Protein AF-A0A4P5PEI1-F1 (afdb_monomer)

Mean predicted aligned error: 6.27 Å

Structure (mmCIF, N/CA/C/O backbone):
data_AF-A0A4P5PEI1-F1
#
_entry.id   AF-A0A4P5PEI1-F1
#
loop_
_atom_site.group_PDB
_atom_site.id
_atom_site.type_symbol
_atom_site.label_atom_id
_atom_site.label_alt_id
_atom_site.label_comp_id
_atom_site.label_asym_id
_atom_site.label_entity_id
_atom_site.label_seq_id
_atom_site.pdbx_PDB_ins_code
_atom_site.Cartn_x
_atom_site.Cartn_y
_atom_site.Cartn_z
_atom_site.occupancy
_atom_site.B_iso_or_equiv
_atom_site.auth_seq_id
_atom_site.auth_comp_id
_atom_site.auth_asym_id
_atom_site.auth_atom_id
_atom_site.pdbx_PDB_model_num
ATOM 1 N N . MET A 1 1 ? 4.279 25.763 -0.038 1.00 63.53 1 MET A N 1
ATOM 2 C CA . MET A 1 1 ? 4.168 26.082 -1.478 1.00 63.53 1 MET A CA 1
ATOM 3 C C . MET A 1 1 ? 2.896 26.868 -1.705 1.00 63.53 1 MET A C 1
ATOM 5 O O . MET A 1 1 ? 1.913 26.603 -1.023 1.00 63.53 1 MET A O 1
ATOM 9 N N . LYS A 1 2 ? 2.920 27.862 -2.591 1.00 74.75 2 LYS A N 1
ATOM 10 C CA . LYS A 1 2 ? 1.713 28.569 -3.038 1.00 74.75 2 LYS A CA 1
ATOM 11 C C . LYS A 1 2 ? 1.095 27.789 -4.203 1.00 74.75 2 LYS A C 1
ATOM 13 O O . LYS A 1 2 ? 1.814 27.127 -4.938 1.00 74.75 2 LYS A O 1
ATOM 18 N N . ALA A 1 3 ? -0.217 27.897 -4.408 1.00 66.62 3 ALA A N 1
ATOM 19 C CA . ALA A 1 3 ? -0.917 27.187 -5.490 1.00 66.62 3 ALA A CA 1
ATOM 20 C C . ALA A 1 3 ? -0.358 27.496 -6.899 1.00 66.62 3 ALA A C 1
ATOM 22 O O . ALA A 1 3 ? -0.391 26.647 -7.783 1.00 66.62 3 ALA A O 1
ATOM 23 N N . ALA A 1 4 ? 0.210 28.690 -7.099 1.00 77.44 4 ALA A N 1
ATOM 24 C CA . ALA A 1 4 ? 0.866 29.071 -8.351 1.00 77.44 4 ALA A CA 1
ATOM 25 C C . ALA A 1 4 ? 2.151 28.271 -8.642 1.00 77.44 4 ALA A C 1
ATOM 27 O O . ALA A 1 4 ? 2.531 28.157 -9.801 1.00 77.44 4 ALA A O 1
ATOM 28 N N . ASP A 1 5 ? 2.797 27.708 -7.614 1.00 84.19 5 ASP A N 1
ATOM 29 C CA . ASP A 1 5 ? 4.068 26.984 -7.754 1.00 84.19 5 ASP A CA 1
ATOM 30 C C . ASP A 1 5 ? 3.877 25.581 -8.363 1.00 84.19 5 ASP A C 1
ATOM 32 O O . ASP A 1 5 ? 4.854 24.951 -8.757 1.00 84.19 5 ASP A O 1
ATOM 36 N N . VAL A 1 6 ? 2.636 25.076 -8.416 1.00 83.31 6 VAL A N 1
ATOM 37 C CA . VAL A 1 6 ? 2.321 23.697 -8.836 1.00 83.31 6 VAL A CA 1
ATOM 38 C C . VAL A 1 6 ? 1.437 23.596 -10.068 1.00 83.31 6 VAL A C 1
ATOM 40 O O . VAL A 1 6 ? 1.296 22.506 -10.601 1.00 83.31 6 VAL A 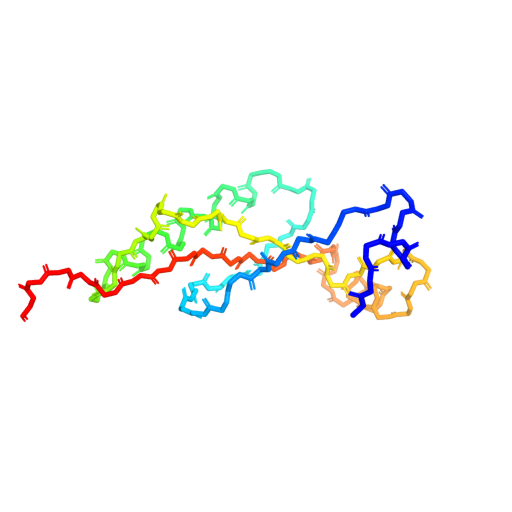O 1
ATOM 43 N N . HIS A 1 7 ? 0.876 24.698 -10.566 1.00 84.50 7 HIS A N 1
ATOM 44 C CA . HIS A 1 7 ? 0.015 24.669 -11.749 1.00 84.50 7 HIS A CA 1
ATOM 45 C C . HIS A 1 7 ? 0.794 24.154 -12.985 1.00 84.50 7 HIS A C 1
ATOM 47 O O . HIS A 1 7 ? 1.900 24.640 -13.231 1.00 84.50 7 HIS A O 1
ATOM 53 N N . PRO A 1 8 ? 0.266 23.192 -13.777 1.00 89.19 8 PRO A N 1
ATOM 54 C CA . PRO A 1 8 ? -1.113 22.684 -13.824 1.00 89.19 8 PRO A CA 1
ATOM 55 C C . PRO A 1 8 ? -1.443 21.497 -12.908 1.00 89.19 8 PRO A C 1
ATOM 57 O O . PRO A 1 8 ? -2.545 20.965 -12.990 1.00 89.19 8 PRO A O 1
ATOM 60 N N . LEU A 1 9 ? -0.511 21.064 -12.067 1.00 87.56 9 LEU A N 1
ATOM 61 C CA . LEU A 1 9 ? -0.660 19.896 -11.208 1.00 87.56 9 LEU A CA 1
ATOM 62 C C . LEU A 1 9 ? -1.426 20.229 -9.922 1.00 87.56 9 LEU A C 1
ATOM 64 O O . LEU A 1 9 ? -1.340 21.334 -9.379 1.00 87.56 9 LEU A O 1
ATOM 68 N N . GLU A 1 10 ? -2.151 19.235 -9.420 1.00 83.94 10 GLU A N 1
ATOM 69 C CA . GLU A 1 10 ? -2.835 19.290 -8.132 1.00 83.94 10 GLU A CA 1
ATOM 70 C C . GLU A 1 10 ? -1.983 18.607 -7.060 1.00 83.94 10 GLU A C 1
ATOM 72 O O . GLU A 1 10 ? -1.436 17.523 -7.270 1.00 83.94 10 GLU A O 1
ATOM 77 N N . LEU A 1 11 ? -1.866 19.248 -5.895 1.00 84.38 11 LEU A N 1
ATOM 78 C CA . LEU A 1 11 ? -1.278 18.618 -4.718 1.00 84.38 11 LEU A CA 1
ATOM 79 C C . LEU A 1 11 ? -2.347 17.767 -4.042 1.00 84.38 11 LEU A C 1
ATOM 81 O O . LEU A 1 11 ? -3.379 18.287 -3.620 1.00 84.38 11 LEU A O 1
ATOM 85 N N . VAL A 1 12 ? -2.075 16.472 -3.923 1.00 83.31 12 VAL A N 1
ATOM 86 C CA . VAL A 1 12 ? -2.922 15.532 -3.192 1.00 83.31 12 VAL A CA 1
ATOM 87 C C . VAL A 1 12 ? -2.205 15.151 -1.908 1.00 83.31 12 VAL A C 1
ATOM 89 O O . VAL A 1 12 ? -1.107 14.594 -1.944 1.00 83.31 12 VAL A O 1
ATOM 92 N N . ASP A 1 13 ? -2.829 15.455 -0.773 1.00 83.19 13 ASP A N 1
ATOM 93 C CA . ASP A 1 13 ? -2.341 15.005 0.522 1.00 83.19 13 ASP A CA 1
ATOM 94 C C . ASP A 1 13 ? -2.755 13.556 0.755 1.00 83.19 13 ASP A C 1
ATOM 96 O O . ASP A 1 13 ? -3.930 13.193 0.664 1.00 83.19 13 ASP A O 1
ATOM 100 N N . PHE A 1 14 ? -1.779 12.732 1.119 1.00 81.06 14 PHE A N 1
ATOM 101 C CA . PHE A 1 14 ? -2.035 11.379 1.574 1.00 81.06 14 PHE A CA 1
ATOM 102 C C . PHE A 1 14 ? -2.024 11.354 3.101 1.00 81.06 14 PHE A C 1
ATOM 104 O O . PHE A 1 14 ? -0.971 11.583 3.708 1.00 81.06 14 PHE A O 1
ATOM 111 N N . PRO A 1 15 ? -3.175 11.113 3.752 1.00 85.69 15 PRO A N 1
ATOM 112 C CA . PRO A 1 15 ? -3.248 11.172 5.199 1.00 85.69 15 PRO A CA 1
ATOM 113 C C . PRO A 1 15 ? -2.365 10.087 5.820 1.00 85.69 15 PRO A C 1
ATOM 115 O O . PRO A 1 15 ? -2.389 8.924 5.415 1.00 85.69 15 PRO A O 1
ATOM 118 N N . GLY A 1 16 ? -1.608 10.454 6.852 1.00 89.00 16 GLY A N 1
ATOM 119 C CA . GLY A 1 16 ? -0.936 9.474 7.702 1.00 89.00 16 GLY A CA 1
ATOM 120 C C . GLY A 1 16 ? -1.935 8.575 8.445 1.00 89.00 16 GLY A C 1
ATOM 121 O O . GLY A 1 16 ? -3.152 8.728 8.338 1.00 89.00 16 GLY A O 1
ATOM 122 N N . GLY A 1 17 ? -1.422 7.627 9.228 1.00 93.06 17 GLY A N 1
ATOM 123 C CA . GLY A 1 17 ? -2.237 6.727 10.045 1.00 93.06 17 GLY A CA 1
ATOM 124 C C . GLY A 1 17 ? -1.826 5.268 9.897 1.00 93.06 17 GLY A C 1
ATOM 125 O O . GLY A 1 17 ? -0.722 4.967 9.445 1.00 93.06 17 GLY A O 1
ATOM 126 N N . LEU A 1 18 ? -2.716 4.363 10.302 1.00 95.50 18 LEU A N 1
ATOM 127 C CA . LEU A 1 18 ? -2.475 2.925 10.233 1.00 95.50 18 LEU A CA 1
ATOM 128 C C . LEU A 1 18 ? -2.932 2.354 8.892 1.00 95.50 18 LEU A C 1
ATOM 130 O O . LEU A 1 18 ? -4.021 2.675 8.404 1.00 95.50 18 LEU A O 1
ATOM 134 N N . TYR A 1 19 ? -2.084 1.490 8.339 1.00 95.31 19 TYR A N 1
ATOM 135 C CA . TYR A 1 19 ? -2.302 0.789 7.083 1.00 95.31 19 TYR A CA 1
ATOM 136 C C . TYR A 1 19 ? -1.829 -0.660 7.210 1.00 95.31 19 TYR A C 1
ATOM 138 O O . TYR A 1 19 ? -0.730 -0.915 7.705 1.00 95.31 19 TYR A O 1
ATOM 146 N N . ALA A 1 20 ? -2.633 -1.602 6.725 1.00 95.56 20 ALA A N 1
ATOM 147 C CA . ALA A 1 20 ? -2.158 -2.930 6.374 1.00 95.56 20 ALA A CA 1
ATOM 148 C C . ALA A 1 20 ? -1.416 -2.832 5.034 1.00 95.56 20 ALA A C 1
ATOM 150 O O . ALA A 1 20 ? -1.947 -2.269 4.074 1.00 95.56 20 ALA A O 1
ATOM 151 N N . MET A 1 21 ? -0.182 -3.336 4.977 1.00 92.81 21 MET A N 1
ATOM 152 C CA . MET A 1 21 ? 0.678 -3.204 3.801 1.00 92.81 21 MET A CA 1
ATOM 153 C C . MET A 1 21 ? 1.049 -4.566 3.230 1.00 92.81 21 MET A C 1
ATOM 155 O O . MET A 1 21 ? 1.399 -5.486 3.970 1.00 92.81 21 MET A O 1
ATOM 159 N N . ALA A 1 22 ? 0.999 -4.672 1.905 1.00 91.56 22 ALA A N 1
ATOM 160 C CA . ALA A 1 22 ? 1.509 -5.820 1.174 1.00 91.56 22 ALA A CA 1
ATOM 161 C C . ALA A 1 22 ? 2.211 -5.381 -0.113 1.00 91.56 22 ALA A C 1
ATOM 163 O O . ALA A 1 22 ? 1.943 -4.307 -0.652 1.00 91.56 22 ALA A O 1
ATOM 164 N N . VAL A 1 23 ? 3.082 -6.246 -0.626 1.00 88.31 23 VAL A N 1
ATOM 165 C CA . VAL A 1 23 ? 3.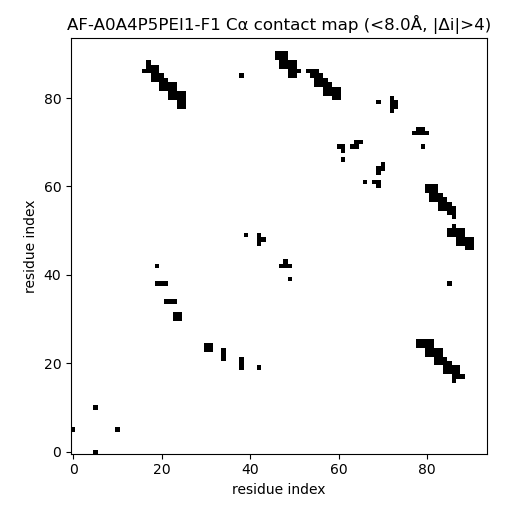710 -6.086 -1.940 1.00 88.31 23 VAL A CA 1
ATOM 166 C C . VAL A 1 23 ? 3.019 -7.030 -2.921 1.00 88.31 23 VAL A C 1
ATOM 168 O O . VAL A 1 23 ? 2.890 -8.223 -2.641 1.00 88.31 23 VAL A O 1
ATOM 171 N N . SER A 1 24 ? 2.562 -6.498 -4.052 1.00 86.38 24 SER A N 1
ATOM 172 C CA . SER A 1 24 ? 2.019 -7.252 -5.183 1.00 86.38 24 SER A CA 1
ATOM 173 C C . SER A 1 24 ? 2.936 -7.158 -6.400 1.00 86.38 24 SER A C 1
ATOM 175 O O . SER A 1 24 ? 3.820 -6.304 -6.472 1.00 86.38 24 SER A O 1
ATOM 177 N N . ILE A 1 25 ? 2.694 -8.036 -7.365 1.00 87.62 25 ILE A N 1
ATOM 178 C CA . ILE A 1 25 ? 3.231 -7.916 -8.719 1.00 87.62 25 ILE A CA 1
ATOM 179 C C . ILE A 1 25 ? 2.440 -6.803 -9.428 1.00 87.62 25 ILE A C 1
ATOM 181 O O . ILE A 1 25 ? 1.220 -6.733 -9.267 1.00 87.62 25 ILE A O 1
ATOM 185 N N . ASP A 1 26 ? 3.122 -5.883 -10.110 1.00 81.00 26 ASP A N 1
ATOM 186 C CA . ASP A 1 26 ? 2.481 -4.870 -10.959 1.00 81.00 26 ASP A CA 1
ATOM 187 C C . ASP A 1 26 ? 1.983 -5.494 -12.275 1.00 81.00 26 ASP A C 1
ATOM 189 O O . ASP A 1 26 ? 2.559 -6.474 -12.741 1.00 81.00 26 ASP A O 1
ATOM 193 N N . GLU A 1 27 ? 0.918 -4.932 -12.853 1.00 72.88 27 GLU A N 1
ATOM 194 C CA . GLU A 1 27 ? 0.244 -5.394 -14.087 1.00 72.88 27 GLU A CA 1
ATOM 195 C C . GLU A 1 27 ? -0.393 -6.806 -14.036 1.00 72.88 27 GLU A C 1
ATOM 197 O O . GLU A 1 27 ? -0.837 -7.323 -15.061 1.00 72.88 27 GLU A O 1
ATOM 202 N N . ASP A 1 28 ? -0.501 -7.426 -12.855 1.00 79.81 28 ASP A N 1
ATOM 203 C CA . ASP A 1 28 ? -1.160 -8.727 -12.653 1.00 79.81 28 ASP A CA 1
ATOM 204 C C . ASP A 1 28 ? -2.428 -8.591 -11.793 1.00 79.81 28 ASP A C 1
ATOM 206 O O . ASP A 1 28 ? -2.394 -8.751 -10.570 1.00 79.81 28 ASP A O 1
ATOM 210 N N . ASP A 1 29 ? -3.563 -8.308 -12.439 1.00 70.94 29 ASP A N 1
ATOM 211 C CA . ASP A 1 29 ? -4.869 -8.110 -11.791 1.00 70.94 29 ASP A CA 1
ATOM 212 C C . ASP A 1 29 ? -5.318 -9.303 -10.924 1.00 70.94 29 ASP A C 1
ATOM 214 O O . ASP A 1 29 ? -5.936 -9.108 -9.870 1.00 70.94 29 ASP A O 1
ATOM 218 N N . GLU A 1 30 ? -4.965 -10.539 -11.297 1.00 72.50 30 GLU A N 1
ATOM 219 C CA . GLU A 1 30 ? -5.267 -11.726 -10.485 1.00 72.50 30 GLU A CA 1
ATOM 220 C C . GLU A 1 30 ? -4.453 -11.725 -9.185 1.00 72.50 30 GLU A C 1
ATOM 222 O O . GLU A 1 30 ? -4.979 -12.012 -8.100 1.00 72.50 30 GLU A O 1
ATOM 227 N N . SER A 1 31 ? -3.176 -11.344 -9.260 1.00 72.12 31 SER A N 1
ATOM 228 C CA . SER A 1 31 ? -2.345 -11.141 -8.072 1.00 72.12 31 SER A CA 1
ATOM 229 C C . SER A 1 31 ? -2.845 -9.989 -7.204 1.00 72.12 31 SER A C 1
ATOM 231 O O . SER A 1 31 ? -2.754 -10.076 -5.977 1.00 72.12 31 SER A O 1
ATOM 233 N N . ILE A 1 32 ? -3.402 -8.933 -7.800 1.00 75.69 32 ILE A N 1
ATOM 234 C CA . ILE A 1 32 ? -3.940 -7.778 -7.070 1.00 75.69 32 ILE A CA 1
ATOM 235 C C . ILE A 1 32 ? -5.110 -8.193 -6.182 1.00 75.69 32 ILE A C 1
ATOM 237 O O . ILE A 1 32 ? -5.072 -7.936 -4.974 1.00 75.69 32 ILE A O 1
ATOM 241 N N . GLN A 1 33 ? -6.106 -8.877 -6.750 1.00 82.62 33 GLN A N 1
ATOM 242 C CA . GLN A 1 33 ? -7.263 -9.336 -5.981 1.00 82.62 33 GLN A CA 1
ATOM 243 C C . GLN A 1 33 ? -6.833 -10.305 -4.876 1.00 82.62 33 GLN A C 1
ATOM 245 O O . GLN A 1 33 ? -7.211 -10.149 -3.718 1.00 82.62 33 GLN A O 1
ATOM 250 N N . LYS A 1 34 ? -5.943 -11.249 -5.197 1.00 85.88 34 LYS A N 1
ATOM 251 C CA . LYS A 1 34 ? -5.429 -12.223 -4.228 1.00 85.88 34 LYS A CA 1
ATOM 252 C C . LYS A 1 34 ? -4.681 -11.575 -3.063 1.00 85.88 34 LYS A C 1
ATOM 254 O O . LYS A 1 34 ? -4.726 -12.084 -1.943 1.00 85.88 34 LYS A O 1
ATOM 259 N N . VAL A 1 35 ? -3.944 -10.492 -3.311 1.00 86.44 35 VAL A N 1
ATOM 260 C CA . VAL A 1 35 ? -3.268 -9.729 -2.253 1.00 86.44 35 VAL A CA 1
ATOM 261 C C . VAL A 1 35 ? -4.287 -8.994 -1.387 1.00 86.44 35 VAL A C 1
ATOM 263 O O . VAL A 1 35 ? -4.141 -9.012 -0.167 1.00 86.44 35 VAL A O 1
ATOM 266 N N . HIS A 1 36 ? -5.327 -8.412 -1.986 1.00 86.88 36 HIS A N 1
ATOM 267 C CA . HIS A 1 36 ? -6.401 -7.758 -1.240 1.00 86.88 36 HIS A CA 1
ATOM 268 C C . HIS A 1 36 ? -7.142 -8.744 -0.328 1.00 86.88 36 HIS A C 1
ATOM 270 O O . HIS A 1 36 ? -7.200 -8.529 0.879 1.00 86.88 36 HIS A O 1
ATOM 276 N N . ASP A 1 37 ? -7.558 -9.895 -0.864 1.00 91.56 37 ASP A N 1
ATOM 277 C CA . ASP A 1 37 ? -8.250 -10.938 -0.099 1.00 91.56 37 ASP A CA 1
ATOM 278 C C . ASP A 1 37 ? -7.412 -11.427 1.092 1.00 91.56 37 ASP A C 1
ATOM 280 O O . ASP A 1 37 ? -7.930 -11.683 2.179 1.00 91.56 37 ASP A O 1
ATOM 284 N N . LYS A 1 38 ? -6.091 -11.551 0.909 1.00 92.06 38 LYS A N 1
ATOM 285 C CA . LYS A 1 38 ? -5.167 -11.922 1.990 1.00 92.06 38 LYS A CA 1
ATOM 286 C C . LYS A 1 38 ? -5.068 -10.847 3.067 1.00 92.06 38 LYS A C 1
ATOM 288 O O . LYS A 1 38 ? -4.970 -11.199 4.242 1.00 92.06 38 LYS A O 1
ATOM 293 N N . ILE A 1 39 ? -5.058 -9.570 2.683 1.00 93.88 39 ILE A N 1
ATOM 294 C CA . ILE A 1 39 ? -5.078 -8.460 3.641 1.00 93.88 39 ILE A CA 1
ATOM 295 C C . ILE A 1 39 ? -6.373 -8.520 4.448 1.00 93.88 39 ILE A C 1
ATOM 297 O O . ILE A 1 39 ? -6.300 -8.518 5.673 1.00 93.88 39 ILE A O 1
ATOM 301 N N . ASP A 1 40 ? -7.525 -8.660 3.796 1.00 93.31 40 ASP A N 1
ATOM 302 C CA . ASP A 1 40 ? -8.827 -8.718 4.469 1.00 93.31 40 ASP A CA 1
ATOM 303 C C . ASP A 1 40 ? -8.923 -9.906 5.431 1.00 93.31 40 ASP A C 1
ATOM 305 O O . ASP A 1 40 ? -9.312 -9.750 6.593 1.00 93.31 40 ASP A O 1
ATOM 309 N N . GLN A 1 41 ? -8.494 -11.091 4.982 1.00 95.12 41 GLN A N 1
ATOM 310 C CA . GLN A 1 41 ? -8.418 -12.285 5.824 1.00 95.12 41 GLN A CA 1
ATOM 311 C C . GLN A 1 41 ? -7.516 -12.064 7.035 1.00 95.12 41 GLN A C 1
ATOM 313 O O . GLN A 1 41 ? -7.888 -12.433 8.147 1.00 95.12 41 GLN A O 1
ATOM 318 N N . TRP A 1 42 ? -6.344 -11.454 6.844 1.00 95.69 42 TRP A N 1
ATOM 319 C CA . TRP A 1 42 ? -5.439 -11.153 7.947 1.00 95.69 42 TRP A CA 1
ATOM 320 C C . TRP A 1 42 ? -6.058 -10.142 8.918 1.00 95.69 42 TRP A C 1
ATOM 322 O O . TRP A 1 42 ? -6.117 -10.427 10.113 1.00 95.69 42 TRP A O 1
ATOM 332 N N . VAL A 1 43 ? -6.589 -9.015 8.430 1.00 96.31 43 VAL A N 1
ATOM 333 C CA . VAL A 1 43 ? -7.234 -7.977 9.254 1.00 96.31 43 VAL A CA 1
ATOM 334 C C . VAL A 1 43 ? -8.360 -8.574 10.099 1.00 96.31 43 VAL A C 1
ATOM 336 O O . VAL A 1 43 ? -8.434 -8.285 11.296 1.00 96.31 43 VAL A O 1
ATOM 339 N N . ALA A 1 44 ? -9.166 -9.480 9.537 1.00 95.19 44 ALA A N 1
ATOM 340 C CA . ALA A 1 44 ? -10.249 -10.156 10.248 1.00 95.19 44 ALA A CA 1
ATOM 341 C C . ALA A 1 44 ? -9.778 -10.955 11.482 1.00 95.19 44 ALA A C 1
ATOM 343 O O . ALA A 1 44 ? -10.541 -11.098 12.439 1.00 95.19 44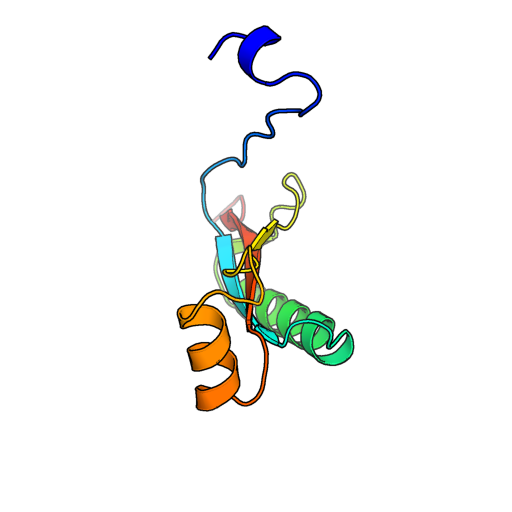 ALA A O 1
ATOM 344 N N . THR A 1 45 ? -8.520 -11.416 11.505 1.00 96.88 45 THR A N 1
ATOM 345 C CA . THR A 1 45 ? -7.908 -12.114 12.656 1.00 96.88 45 THR A CA 1
ATOM 346 C C . THR A 1 45 ? -7.380 -11.180 13.751 1.00 96.88 45 THR A C 1
ATOM 348 O O . THR A 1 45 ? -6.917 -11.648 14.791 1.00 96.88 45 THR A O 1
ATOM 351 N N . THR A 1 46 ? -7.444 -9.863 13.543 1.00 95.88 46 THR A N 1
ATOM 352 C CA . THR A 1 46 ? -6.906 -8.844 14.455 1.00 95.88 46 THR A CA 1
ATOM 353 C C . THR A 1 46 ? -8.013 -8.024 15.131 1.00 95.88 46 THR A C 1
ATOM 355 O O . THR A 1 46 ? -9.204 -8.172 14.845 1.00 95.88 46 THR A O 1
ATOM 358 N N . ASN A 1 47 ? -7.619 -7.096 16.007 1.00 97.00 47 ASN A N 1
ATOM 359 C CA . ASN A 1 47 ? -8.516 -6.089 16.590 1.00 97.00 47 ASN A CA 1
ATOM 360 C C . ASN A 1 47 ? -8.719 -4.857 15.687 1.00 97.00 47 ASN A C 1
ATOM 362 O O . ASN A 1 47 ? -9.305 -3.864 16.115 1.00 97.00 47 ASN A O 1
ATOM 366 N N . PHE A 1 48 ? -8.242 -4.912 14.444 1.00 97.38 48 PHE A N 1
ATOM 367 C CA . PHE A 1 48 ? -8.443 -3.874 13.443 1.00 97.38 48 PHE A CA 1
ATOM 368 C C . PHE A 1 48 ? -9.564 -4.239 12.471 1.00 97.38 48 PHE A C 1
ATOM 370 O O . PHE A 1 48 ? -9.905 -5.409 12.293 1.00 97.38 48 PHE A O 1
ATOM 377 N N . GLU A 1 49 ? -10.110 -3.220 11.823 1.00 96.62 49 GLU A N 1
ATOM 378 C CA . GLU A 1 49 ? -10.998 -3.324 10.671 1.00 96.62 49 GLU A CA 1
ATOM 379 C C . GLU A 1 49 ? -10.523 -2.402 9.544 1.00 96.62 49 GLU A C 1
ATOM 381 O O . GLU A 1 49 ? -9.774 -1.447 9.781 1.00 96.62 49 GLU A O 1
ATOM 386 N N . VAL A 1 50 ? -10.953 -2.697 8.314 1.00 95.12 50 VAL A N 1
ATOM 387 C CA . VAL A 1 50 ? -10.684 -1.842 7.154 1.00 95.12 50 VAL A CA 1
ATOM 388 C C . VAL A 1 50 ? -11.401 -0.508 7.339 1.00 95.12 50 VAL A C 1
ATOM 390 O O . VAL A 1 50 ? -12.603 -0.445 7.607 1.00 95.12 50 VAL A O 1
ATOM 393 N N . ASP A 1 51 ? -10.651 0.578 7.195 1.00 95.00 51 ASP A N 1
ATOM 394 C CA . ASP A 1 51 ? -11.171 1.931 7.295 1.00 95.00 51 ASP A CA 1
ATOM 395 C C . ASP A 1 51 ? -11.648 2.427 5.926 1.00 95.00 51 ASP A C 1
ATOM 397 O O . ASP A 1 51 ? -10.918 3.078 5.181 1.00 95.00 51 ASP A O 1
ATOM 401 N N . ASN A 1 52 ? -12.916 2.144 5.628 1.00 92.12 52 ASN A N 1
ATOM 402 C CA . ASN A 1 52 ? -13.571 2.528 4.374 1.00 92.12 52 ASN A CA 1
ATOM 403 C C . ASN A 1 52 ? -13.802 4.047 4.218 1.00 92.12 52 ASN A C 1
ATOM 405 O O . ASN A 1 52 ? -14.364 4.474 3.213 1.00 92.12 52 ASN A O 1
ATOM 409 N N . THR A 1 53 ? -13.412 4.876 5.198 1.00 92.62 53 THR A N 1
ATOM 410 C CA . THR A 1 53 ? -13.484 6.345 5.073 1.00 92.62 53 THR A CA 1
ATOM 411 C C . THR A 1 53 ? -12.293 6.932 4.316 1.00 92.62 53 THR A C 1
ATOM 413 O O . THR A 1 53 ? -12.346 8.083 3.880 1.00 92.62 53 THR A O 1
ATOM 416 N N . ARG A 1 54 ? -11.222 6.147 4.143 1.00 91.50 54 ARG A N 1
ATOM 417 C CA . ARG A 1 54 ? -10.006 6.523 3.420 1.00 91.50 54 ARG A CA 1
ATOM 418 C C . ARG A 1 54 ? -9.839 5.647 2.183 1.00 91.50 54 ARG A C 1
ATOM 420 O O . ARG A 1 54 ? -10.166 4.464 2.193 1.00 91.50 54 ARG A O 1
ATOM 427 N N . SER A 1 55 ? -9.293 6.228 1.121 1.00 89.19 55 SER A N 1
ATOM 428 C CA . SER A 1 55 ? -8.979 5.492 -0.104 1.00 89.19 55 SER A CA 1
ATOM 429 C C . SER A 1 55 ? -7.817 4.525 0.106 1.00 89.19 55 SER A C 1
ATOM 431 O O . SER A 1 55 ? -6.863 4.826 0.828 1.00 89.19 55 SER A O 1
ATOM 433 N N . PHE A 1 56 ? -7.855 3.391 -0.594 1.00 88.81 56 PHE A N 1
ATOM 434 C CA . PHE A 1 56 ? -6.670 2.558 -0.768 1.00 88.81 56 PHE A CA 1
ATOM 435 C C . PHE A 1 56 ? -5.596 3.329 -1.523 1.00 88.81 56 PHE A C 1
ATOM 437 O O . PHE A 1 56 ? -5.886 4.069 -2.464 1.00 88.81 56 PHE A O 1
ATOM 444 N N . MET A 1 57 ? -4.350 3.125 -1.117 1.00 88.38 57 MET A N 1
ATOM 445 C CA . MET A 1 57 ? -3.206 3.727 -1.782 1.00 88.38 57 MET A CA 1
ATOM 446 C C . MET A 1 57 ? -2.311 2.638 -2.344 1.00 88.38 57 MET A C 1
ATOM 448 O O . MET A 1 57 ? -2.139 1.570 -1.753 1.00 88.38 57 MET A O 1
ATOM 452 N N . PHE A 1 58 ? -1.703 2.937 -3.479 1.00 86.81 58 PHE A N 1
ATOM 453 C CA . PHE A 1 58 ? -0.645 2.127 -4.046 1.00 86.81 58 PHE A CA 1
ATOM 454 C C . PHE A 1 58 ? 0.558 3.013 -4.331 1.00 86.81 58 PHE A C 1
ATOM 456 O O . PHE A 1 58 ? 0.421 4.177 -4.699 1.00 86.81 58 PHE A O 1
ATOM 463 N N . ASN A 1 59 ? 1.737 2.449 -4.130 1.00 87.25 59 ASN A N 1
ATOM 464 C CA . ASN A 1 59 ? 2.994 3.075 -4.477 1.00 87.25 59 ASN A CA 1
ATOM 465 C C . ASN A 1 59 ? 3.693 2.178 -5.493 1.00 87.25 59 ASN A C 1
ATOM 467 O O . ASN A 1 59 ? 3.993 1.016 -5.205 1.00 87.25 59 ASN A O 1
ATOM 471 N N . MET A 1 60 ? 3.944 2.731 -6.675 1.00 85.81 60 MET A N 1
ATOM 472 C CA . MET A 1 60 ? 4.921 2.184 -7.602 1.00 85.81 60 MET A CA 1
ATOM 473 C C . MET A 1 60 ? 6.270 2.754 -7.162 1.00 85.81 60 MET A C 1
ATOM 475 O O . MET A 1 60 ? 6.487 3.956 -7.303 1.00 85.81 60 MET A O 1
ATOM 479 N N . PRO A 1 61 ? 7.186 1.946 -6.605 1.00 76.94 61 PRO A N 1
ATOM 480 C CA . PRO A 1 61 ? 8.472 2.443 -6.119 1.00 76.94 61 PRO A CA 1
ATOM 481 C C . PRO A 1 61 ? 9.424 2.874 -7.251 1.00 76.94 61 PRO A C 1
ATOM 483 O O . PRO A 1 61 ? 10.594 3.146 -6.998 1.00 76.94 61 PRO A O 1
ATOM 486 N N . TYR A 1 62 ? 8.931 2.942 -8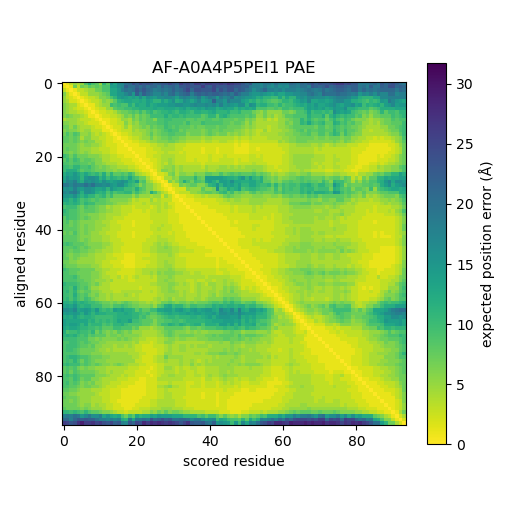.487 1.00 74.38 62 TYR A N 1
ATOM 487 C CA . TYR A 1 62 ? 9.614 3.434 -9.670 1.00 74.38 62 TYR A CA 1
ATOM 488 C C . TYR A 1 62 ? 8.769 4.524 -10.325 1.00 74.38 62 TYR A C 1
ATOM 490 O O . TYR A 1 62 ? 7.563 4.381 -10.510 1.00 74.38 62 TYR A O 1
ATOM 498 N N . LEU A 1 63 ? 9.432 5.616 -10.689 1.00 66.81 63 LEU A N 1
ATOM 499 C CA . LEU A 1 63 ? 8.849 6.709 -11.472 1.00 66.81 63 LEU A CA 1
ATOM 500 C C . LEU A 1 63 ? 9.377 6.723 -12.912 1.00 66.81 63 LEU A C 1
ATOM 502 O O . LEU A 1 63 ? 8.792 7.367 -13.774 1.00 66.81 63 LEU A O 1
ATOM 506 N N . ASP A 1 64 ? 10.482 6.021 -13.157 1.00 75.19 64 ASP A N 1
ATOM 507 C CA . ASP A 1 64 ? 11.200 5.985 -14.424 1.00 75.19 64 ASP A CA 1
ATOM 508 C C . ASP A 1 64 ? 11.655 4.546 -14.688 1.00 75.19 64 ASP A C 1
ATOM 510 O O . ASP A 1 64 ? 12.304 3.925 -13.844 1.00 75.19 64 ASP A O 1
ATOM 514 N N . GLU A 1 65 ? 11.306 4.006 -15.853 1.00 72.62 65 GLU A N 1
ATOM 515 C CA . GLU A 1 65 ? 11.693 2.654 -16.263 1.00 72.62 65 GLU A CA 1
ATOM 516 C C . GLU A 1 65 ? 13.203 2.526 -16.522 1.00 72.62 65 GLU A C 1
ATOM 518 O O . GLU A 1 65 ? 13.752 1.424 -16.472 1.00 72.62 65 GLU A O 1
ATOM 523 N N . ALA A 1 66 ? 13.893 3.647 -16.760 1.00 80.38 66 ALA A N 1
ATOM 524 C CA . ALA A 1 66 ? 15.345 3.695 -16.896 1.00 80.38 66 ALA A CA 1
ATOM 525 C C . ALA A 1 66 ? 16.081 3.717 -15.544 1.00 80.38 66 ALA A C 1
ATOM 527 O O . ALA A 1 66 ? 17.311 3.652 -15.516 1.00 80.38 66 ALA A O 1
ATOM 528 N N . ASN A 1 67 ? 15.358 3.795 -14.423 1.00 83.62 67 ASN A N 1
ATOM 529 C CA . ASN A 1 67 ? 15.950 3.801 -13.093 1.00 83.62 67 ASN A CA 1
ATOM 530 C C . ASN A 1 67 ? 16.641 2.457 -12.777 1.00 83.62 67 ASN A C 1
ATOM 532 O O . ASN A 1 67 ? 16.044 1.389 -12.914 1.00 83.62 67 ASN A O 1
ATOM 536 N N . GLU A 1 68 ? 17.888 2.511 -12.301 1.00 86.50 68 GLU A N 1
ATOM 537 C CA . GLU A 1 68 ? 18.700 1.323 -11.989 1.00 86.50 68 GLU A CA 1
ATOM 538 C C . GLU A 1 68 ? 18.054 0.403 -10.939 1.00 86.50 68 GLU A C 1
ATOM 540 O O . GLU A 1 68 ? 18.067 -0.816 -11.094 1.00 86.50 68 GLU A O 1
ATOM 545 N N . TYR A 1 69 ? 17.392 0.965 -9.923 1.00 84.00 69 TYR A N 1
ATOM 546 C CA . TYR A 1 69 ? 16.731 0.185 -8.876 1.00 84.00 69 TYR A CA 1
ATOM 547 C C . TYR A 1 69 ? 15.521 -0.573 -9.418 1.00 84.00 69 TYR A C 1
ATOM 549 O O . TYR A 1 69 ? 15.2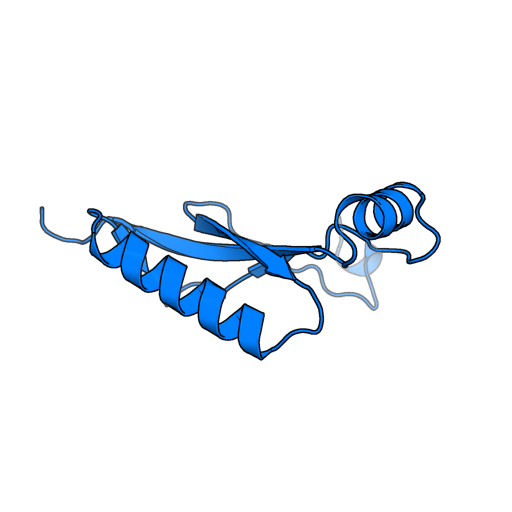50 -1.693 -8.987 1.00 84.00 69 TYR A O 1
ATOM 557 N N . GLN A 1 70 ? 14.812 0.002 -10.393 1.00 81.94 70 GLN A N 1
ATOM 558 C CA . GLN A 1 70 ? 13.728 -0.702 -11.072 1.00 81.94 70 GLN A CA 1
ATOM 559 C C . GLN A 1 70 ? 14.257 -1.883 -11.891 1.00 81.94 70 GLN A C 1
ATOM 561 O O . GLN A 1 70 ? 13.669 -2.966 -11.876 1.00 81.94 70 GLN A O 1
ATOM 566 N N . GLN A 1 71 ? 15.386 -1.701 -12.577 1.00 86.88 71 GLN A N 1
ATOM 567 C CA . GLN A 1 71 ? 16.033 -2.786 -13.313 1.00 86.88 71 GLN A CA 1
ATOM 568 C C . GLN A 1 71 ? 16.503 -3.898 -12.371 1.00 86.88 71 GLN A C 1
ATOM 570 O O . GLN A 1 71 ? 16.308 -5.074 -12.680 1.00 86.88 71 GLN A O 1
ATOM 575 N N . ASP A 1 72 ? 17.044 -3.547 -11.203 1.00 90.00 72 ASP A N 1
ATOM 576 C CA . ASP A 1 72 ? 17.447 -4.511 -10.178 1.00 90.00 72 ASP A CA 1
ATOM 577 C C . ASP A 1 72 ? 16.258 -5.278 -9.589 1.00 90.00 72 ASP A C 1
ATOM 579 O O . ASP A 1 72 ? 16.351 -6.493 -9.408 1.00 90.00 72 ASP A O 1
ATOM 583 N N . ILE A 1 73 ? 15.123 -4.613 -9.348 1.00 87.88 73 ILE A N 1
ATOM 584 C CA . ILE A 1 73 ? 13.878 -5.265 -8.914 1.00 87.88 73 ILE A CA 1
ATOM 585 C C . ILE A 1 73 ? 13.448 -6.315 -9.940 1.00 87.88 73 ILE A C 1
ATOM 587 O O . ILE A 1 73 ? 13.243 -7.474 -9.582 1.00 87.88 73 ILE A O 1
ATOM 591 N N . VAL A 1 74 ? 13.371 -5.944 -11.221 1.00 89.75 74 VAL A N 1
ATOM 592 C CA . VAL A 1 74 ? 12.961 -6.871 -12.287 1.00 89.75 74 VAL A CA 1
ATOM 593 C C . VAL A 1 74 ? 13.977 -8.000 -12.453 1.00 89.75 74 VAL A C 1
ATOM 595 O O . VAL A 1 74 ? 13.593 -9.156 -12.609 1.00 89.75 74 VAL A O 1
ATOM 598 N N . LYS A 1 75 ? 15.275 -7.705 -12.368 1.00 92.31 75 LYS A N 1
ATOM 599 C CA . LYS A 1 75 ? 16.342 -8.708 -12.468 1.00 92.31 75 LYS A CA 1
ATOM 600 C C . LYS A 1 75 ? 16.348 -9.680 -11.286 1.00 92.31 75 LYS A C 1
ATOM 602 O O . LYS A 1 75 ? 16.646 -10.856 -11.475 1.00 92.31 75 LYS A O 1
ATOM 607 N N . GLY A 1 76 ? 16.057 -9.194 -10.081 1.00 92.38 76 GLY A N 1
ATOM 608 C CA . GLY A 1 76 ? 16.079 -9.979 -8.850 1.00 92.38 76 GLY A CA 1
ATOM 609 C C . GLY A 1 76 ? 14.799 -10.777 -8.603 1.00 92.38 76 GLY A C 1
ATOM 610 O O . GLY A 1 76 ? 14.874 -11.923 -8.170 1.00 92.38 76 GLY A O 1
ATOM 611 N N . LEU A 1 77 ? 13.633 -10.187 -8.876 1.00 90.19 77 LEU A N 1
ATOM 612 C CA . LEU A 1 77 ? 12.323 -10.792 -8.607 1.00 90.19 77 LEU A CA 1
ATOM 613 C C . LEU A 1 77 ? 11.684 -11.427 -9.848 1.00 90.19 77 LEU A C 1
ATOM 615 O O . LEU A 1 77 ? 10.811 -12.280 -9.716 1.00 90.19 77 LEU A O 1
ATOM 619 N N . GLY A 1 78 ? 12.106 -11.026 -11.050 1.00 90.88 78 GLY A N 1
ATOM 620 C CA . GLY A 1 78 ? 11.483 -11.428 -12.314 1.00 90.88 78 GLY A CA 1
ATOM 621 C C . GLY A 1 78 ? 10.231 -10.624 -12.675 1.00 90.88 78 GLY A C 1
ATOM 622 O O . GLY A 1 78 ? 9.589 -10.930 -13.675 1.00 90.88 78 GLY A O 1
ATOM 623 N N . TYR A 1 79 ? 9.871 -9.614 -11.879 1.00 87.94 79 TYR A N 1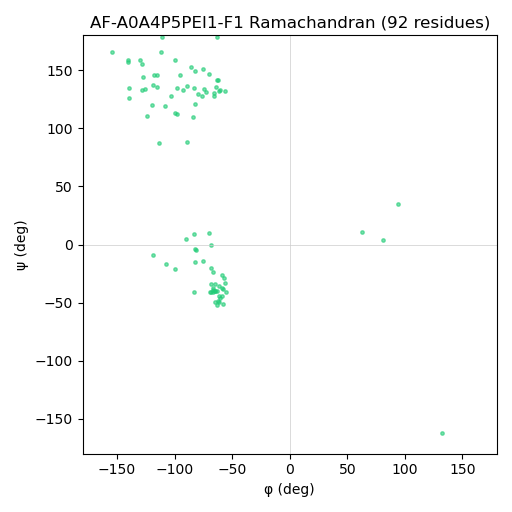
ATOM 624 C CA . TYR A 1 79 ? 8.671 -8.800 -12.067 1.00 87.94 79 TYR A CA 1
ATOM 625 C C . TYR A 1 79 ? 8.820 -7.402 -11.455 1.00 87.94 79 TYR A C 1
ATOM 627 O O . TYR A 1 79 ? 9.716 -7.155 -10.646 1.00 87.94 79 TYR A O 1
ATOM 635 N N . ARG A 1 80 ? 7.918 -6.485 -11.826 1.00 87.44 80 ARG A N 1
ATOM 636 C CA . ARG A 1 80 ? 7.800 -5.149 -11.225 1.00 87.44 80 ARG A CA 1
ATOM 637 C C . ARG A 1 80 ? 6.973 -5.226 -9.944 1.00 87.44 80 ARG A C 1
ATOM 639 O O . ARG A 1 80 ? 5.942 -5.891 -9.918 1.00 87.44 80 ARG A O 1
ATOM 646 N N . GLN A 1 81 ? 7.419 -4.576 -8.874 1.00 87.94 81 GLN A N 1
ATOM 647 C CA . GLN A 1 81 ? 6.717 -4.614 -7.588 1.00 87.94 81 GLN A CA 1
ATOM 648 C C . GLN A 1 81 ? 5.786 -3.410 -7.409 1.00 87.94 81 GLN A C 1
ATOM 650 O O . GLN A 1 81 ? 6.136 -2.294 -7.774 1.00 87.94 81 GLN A O 1
ATOM 655 N N . MET A 1 82 ? 4.660 -3.605 -6.734 1.00 88.62 82 MET A N 1
ATOM 656 C CA . MET A 1 82 ? 3.766 -2.535 -6.299 1.00 88.62 82 MET A CA 1
ATOM 657 C C . MET A 1 82 ? 3.474 -2.693 -4.810 1.00 88.62 82 MET A C 1
ATOM 659 O O . MET A 1 82 ? 3.158 -3.782 -4.339 1.00 88.62 82 MET A O 1
ATOM 663 N N . GLN A 1 83 ? 3.571 -1.608 -4.049 1.00 89.56 83 GLN A N 1
ATOM 664 C CA . GLN A 1 83 ? 3.206 -1.600 -2.633 1.00 89.56 83 GLN A CA 1
ATOM 665 C C . GLN A 1 83 ? 1.753 -1.164 -2.495 1.00 89.56 83 GLN A C 1
ATOM 667 O O . GLN A 1 83 ? 1.345 -0.171 -3.093 1.00 89.56 83 GLN A O 1
ATOM 672 N N . ARG A 1 84 ? 0.978 -1.888 -1.693 1.00 89.44 84 ARG A N 1
ATOM 673 C CA . ARG A 1 84 ? -0.430 -1.601 -1.416 1.00 89.44 84 ARG A CA 1
ATOM 674 C C . ARG A 1 84 ? -0.603 -1.25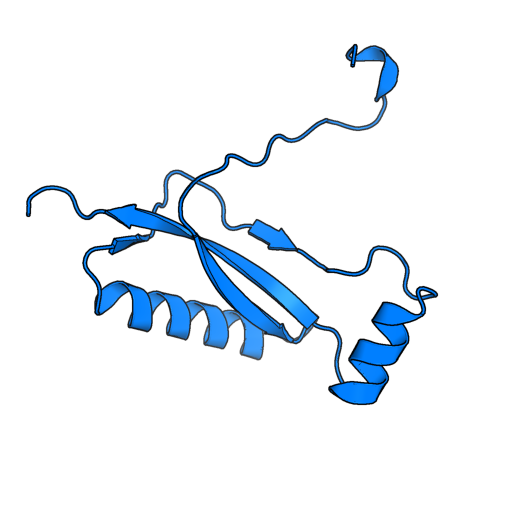3 0.042 1.00 89.44 84 ARG A C 1
ATOM 676 O O . ARG A 1 84 ? -0.081 -1.951 0.905 1.00 89.44 84 ARG A O 1
ATOM 683 N N . TYR A 1 85 ? -1.372 -0.206 0.291 1.00 92.56 85 TYR A N 1
ATOM 684 C CA . TYR A 1 85 ? -1.679 0.305 1.613 1.00 92.56 85 TYR A CA 1
ATOM 685 C C . TYR A 1 85 ? -3.194 0.346 1.771 1.00 92.56 85 TYR A C 1
ATOM 687 O O . TYR A 1 85 ? -3.888 1.141 1.133 1.00 92.56 85 TYR A O 1
ATOM 695 N N . VAL A 1 86 ? -3.697 -0.532 2.631 1.00 94.19 86 VAL A N 1
ATOM 696 C CA . VAL A 1 86 ? -5.108 -0.619 2.998 1.00 94.19 86 VAL A CA 1
ATOM 697 C C . VAL A 1 86 ? -5.291 0.095 4.337 1.00 94.19 86 VAL A C 1
ATOM 699 O O . VAL A 1 86 ? -4.725 -0.367 5.328 1.00 94.19 86 VAL A O 1
ATOM 702 N N . PRO A 1 87 ? -6.012 1.229 4.402 1.00 95.44 87 PRO A N 1
ATOM 703 C CA . PRO A 1 87 ? -6.284 1.925 5.648 1.00 95.44 87 PRO A CA 1
ATOM 704 C C . PRO A 1 87 ? -6.969 0.992 6.645 1.00 95.44 87 PRO A C 1
ATOM 706 O O . PRO A 1 87 ? -7.943 0.321 6.308 1.00 95.44 87 PRO A O 1
ATOM 709 N N . ILE A 1 88 ? -6.474 0.968 7.879 1.00 96.50 88 ILE A N 1
ATOM 710 C CA . ILE A 1 88 ? -7.095 0.218 8.973 1.00 96.50 88 ILE A CA 1
ATOM 711 C C . ILE A 1 88 ? -7.303 1.122 10.183 1.00 96.50 88 ILE A C 1
ATOM 713 O O . ILE A 1 88 ? -6.595 2.118 10.368 1.00 96.50 88 ILE A O 1
ATOM 717 N N . LYS A 1 89 ? -8.268 0.758 11.022 1.00 96.19 89 LYS A N 1
ATOM 718 C CA . LYS A 1 89 ? -8.559 1.413 12.302 1.00 96.19 89 LYS A CA 1
ATOM 719 C C . LYS A 1 89 ? -8.920 0.369 13.354 1.00 96.19 89 LYS A C 1
ATOM 721 O O . LYS A 1 89 ? -9.272 -0.758 13.011 1.00 96.19 89 LYS A O 1
ATOM 726 N N . LEU A 1 90 ? -8.764 0.708 14.632 1.00 96.88 90 LEU A N 1
ATOM 727 C CA . LEU A 1 90 ? -9.200 -0.178 15.714 1.00 96.88 90 LEU A CA 1
ATOM 728 C C . LEU A 1 90 ? -10.718 -0.354 15.641 1.00 96.88 90 LEU A C 1
ATOM 730 O O . LEU A 1 90 ? -11.433 0.610 15.371 1.00 96.88 90 LEU A O 1
ATOM 734 N N . LYS A 1 91 ? -11.192 -1.571 15.906 1.00 95.56 91 LYS A N 1
ATOM 735 C CA . LYS A 1 91 ? -12.623 -1.845 16.061 1.00 95.56 91 LYS A CA 1
ATOM 736 C C . LYS A 1 91 ? -13.172 -1.019 17.226 1.00 95.56 91 LYS A C 1
ATOM 738 O O . LYS A 1 91 ? -12.573 -0.989 18.302 1.00 95.56 91 LYS A O 1
ATOM 743 N N . GLU A 1 92 ? -14.306 -0.358 17.026 1.00 84.56 92 GLU A N 1
ATOM 744 C CA . GLU A 1 92 ? -14.989 0.344 18.115 1.00 84.56 92 GLU A CA 1
ATOM 745 C C . GLU A 1 92 ? -15.641 -0.673 19.071 1.00 84.56 92 GLU A C 1
ATOM 747 O O . GLU A 1 92 ? -16.343 -1.583 18.632 1.00 84.56 92 GLU A O 1
ATOM 752 N N . GLY A 1 93 ? -15.419 -0.515 20.383 1.00 66.25 93 GLY A N 1
ATOM 753 C CA . GLY A 1 93 ? -16.125 -1.284 21.419 1.00 66.25 93 GLY A CA 1
ATOM 754 C C . GLY A 1 93 ? -15.446 -2.558 21.944 1.00 66.25 93 GLY A C 1
ATOM 755 O O . GLY A 1 93 ? -16.157 -3.505 22.278 1.00 66.25 93 GLY A O 1
ATOM 756 N N . GLN A 1 94 ? -14.111 -2.589 22.051 1.00 48.84 94 GLN A N 1
ATOM 757 C CA . GLN A 1 94 ? -13.415 -3.529 22.951 1.00 48.84 94 GLN A CA 1
ATOM 758 C C . GLN A 1 94 ? -13.258 -2.960 24.361 1.00 48.84 94 GLN A C 1
ATOM 760 O O . GLN A 1 94 ? -12.927 -1.759 24.474 1.00 48.84 94 GLN A O 1
#

pLDDT: mean 86.43, std 8.91, range [48.84, 97.38]

Inter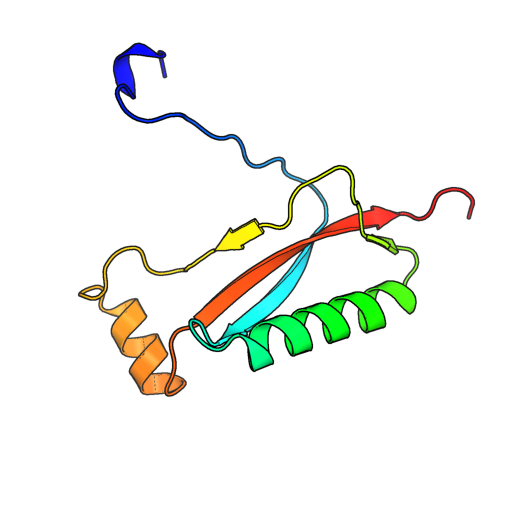Pro domains:
  IPR011256 Regulatory factor, effector binding domain superfamily [SSF55136] (7-73)

Sequence (94 aa):
MKAADVHPLELVDFPGGLYAMAVSIDEDDESIQKVHDKIDQWVATTNFEVDNTRSFMFNM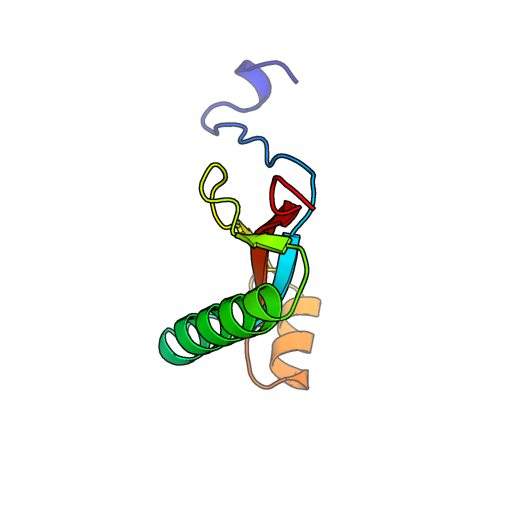PYLDEANEYQQDIVKGLGYRQMQRYVPIKLKEGQ

Organism: NCBI:txid2480627

Solvent-accessible surface area (backbone atoms only — not comparable to full-atom values): 5864 Å² total; per-residue (Å²): 135,58,77,81,80,43,65,94,57,82,90,78,88,77,82,84,84,55,57,53,73,49,78,37,56,53,97,37,68,70,51,44,53,55,50,50,54,50,50,54,57,51,37,69,77,50,71,40,38,78,34,84,91,50,76,73,46,71,44,62,91,54,94,46,88,85,37,67,67,50,49,47,42,30,71,73,72,71,43,53,63,27,40,38,36,39,34,36,40,72,56,88,88,126

Secondary structure (DSSP, 8-state):
--GGGTTTSPP-----S-EEEEEEETT-HHHHHHHHHHHHHHHHTSSEEE-TTS--EEE-S-S-TT-HHHHHHHHHHSS-EEEEEEEEEEPTT-

Nearest PDB structures (foldseek):
  3r69-assembly3_B  TM=2.618E-01  e=6.181E+00  Mus musculus
  4f8k-assembly2_B  TM=1.802E-01  e=4.417E+00  Mus musculus
  7tyv-assembly1_C  TM=2.346E-01  e=8.648E+00  Lassa virus Josiah

Radius of gyration: 16.65 Å; Cα contacts (8 Å, |Δi|>4): 111; chains: 1; bounding box: 35×41×40 Å

Foldseek 3Di:
DDPVVAPPDDDDDDDDDDWDKDKFFPPDVVRVVVVVVVSQVVQVVDQKDFDPVHDKDKDQVDPDCPDPVQVVCCVVVVGGMMMITTDMDGDPDD